Protein AF-A0A9D6G305-F1 (afdb_monomer)

Structure (mmCIF, N/CA/C/O backbone):
data_AF-A0A9D6G305-F1
#
_entry.id   AF-A0A9D6G305-F1
#
loop_
_ato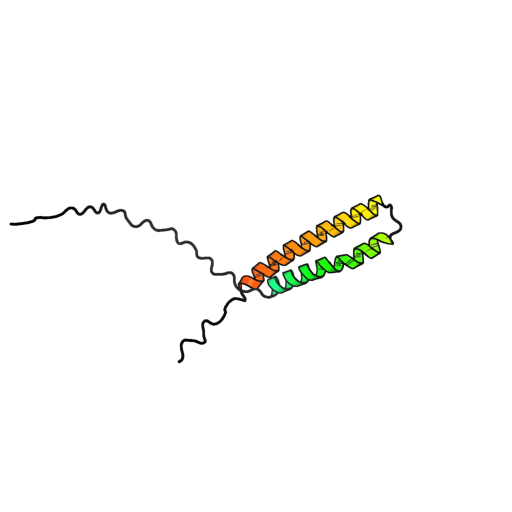m_site.group_PDB
_atom_site.id
_atom_site.type_symbol
_atom_site.label_atom_id
_atom_site.label_alt_id
_atom_site.label_comp_id
_atom_site.label_asym_id
_atom_site.label_entity_id
_atom_site.label_seq_id
_atom_site.pdbx_PDB_ins_code
_atom_site.Cartn_x
_atom_site.Cartn_y
_atom_site.Cartn_z
_atom_site.occupancy
_atom_site.B_iso_or_equiv
_atom_site.auth_seq_id
_atom_site.auth_comp_id
_atom_site.auth_asym_id
_atom_site.auth_atom_id
_atom_site.pdbx_PDB_model_num
ATOM 1 N N . MET A 1 1 ? 45.036 55.007 -50.777 1.00 50.81 1 MET A N 1
ATOM 2 C CA . MET A 1 1 ? 44.166 53.860 -50.447 1.00 50.81 1 MET A CA 1
ATOM 3 C C . MET A 1 1 ? 45.058 52.652 -50.236 1.00 50.81 1 MET A C 1
ATOM 5 O O . MET A 1 1 ? 45.574 52.145 -51.215 1.00 50.81 1 MET A O 1
ATOM 9 N N . SER A 1 2 ? 45.278 52.268 -48.980 1.00 50.19 2 SER A N 1
ATOM 10 C CA . SER A 1 2 ? 45.708 50.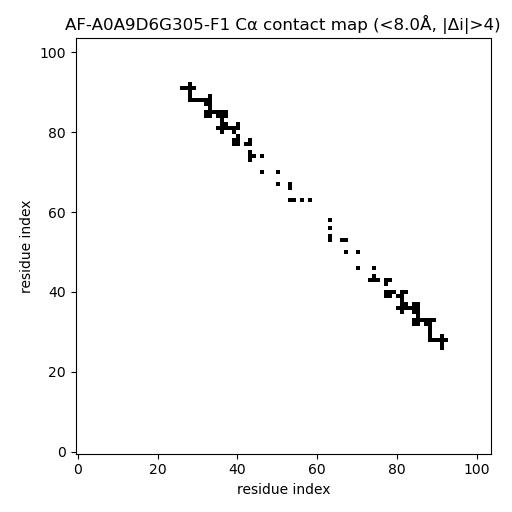926 -48.568 1.00 50.19 2 SER A CA 1
ATOM 11 C C . SER A 1 2 ? 45.226 50.754 -47.137 1.00 50.19 2 SER A C 1
ATOM 13 O O . SER A 1 2 ? 45.614 51.520 -46.258 1.00 50.19 2 SER A O 1
ATOM 15 N N . ALA A 1 3 ? 44.291 49.828 -46.959 1.00 54.81 3 ALA A N 1
ATOM 16 C CA . ALA A 1 3 ? 43.841 49.354 -45.666 1.00 54.81 3 ALA A CA 1
ATOM 17 C C . ALA A 1 3 ? 44.771 48.208 -45.259 1.00 54.81 3 ALA A C 1
ATOM 19 O O . ALA A 1 3 ? 44.897 47.242 -46.004 1.00 54.81 3 ALA A O 1
ATOM 20 N N . ASP A 1 4 ? 45.409 48.342 -44.104 1.00 49.69 4 ASP A N 1
ATOM 21 C CA . ASP A 1 4 ? 46.165 47.288 -43.430 1.00 49.69 4 ASP A CA 1
ATOM 22 C C . ASP A 1 4 ? 45.609 47.289 -41.999 1.00 49.69 4 ASP A C 1
ATOM 24 O O . ASP A 1 4 ? 45.584 48.325 -41.337 1.00 49.69 4 ASP A O 1
ATOM 28 N N . GLY A 1 5 ? 44.838 46.283 -41.595 1.00 52.00 5 GLY A N 1
ATOM 29 C CA . GLY A 1 5 ? 45.362 44.965 -41.248 1.00 52.00 5 GLY A CA 1
ATOM 30 C C . GLY A 1 5 ? 45.531 44.962 -39.727 1.00 52.00 5 GLY A C 1
ATOM 31 O O . GLY A 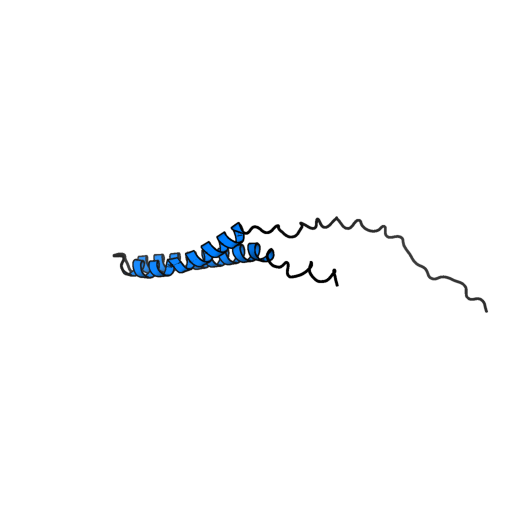1 5 ? 46.515 45.447 -39.196 1.00 52.00 5 GLY A O 1
ATOM 32 N N . GLY A 1 6 ? 44.488 44.647 -38.964 1.00 44.97 6 GLY A N 1
ATOM 33 C CA . GLY A 1 6 ? 44.377 43.300 -38.413 1.00 44.97 6 GLY A CA 1
ATOM 34 C C . GLY A 1 6 ? 44.184 43.376 -36.899 1.00 44.97 6 GLY A C 1
ATOM 35 O O . GLY A 1 6 ? 45.136 43.302 -36.132 1.00 44.97 6 GLY A O 1
ATOM 36 N N . ILE A 1 7 ? 42.932 43.539 -36.470 1.00 56.84 7 ILE A N 1
ATOM 37 C CA . ILE A 1 7 ? 42.522 43.285 -35.088 1.00 56.84 7 ILE A CA 1
ATOM 38 C C . ILE A 1 7 ? 42.094 41.819 -35.065 1.00 56.84 7 ILE A C 1
ATOM 40 O O . ILE A 1 7 ? 41.050 41.468 -35.605 1.00 56.84 7 ILE A O 1
ATOM 44 N N . GLY A 1 8 ? 42.939 40.955 -34.517 1.00 50.25 8 GLY A N 1
ATOM 45 C CA . GLY A 1 8 ? 42.697 39.517 -34.464 1.00 50.25 8 GLY A CA 1
ATOM 46 C C . GLY A 1 8 ? 43.296 38.951 -33.194 1.00 50.25 8 GLY A C 1
ATOM 47 O O . GLY A 1 8 ? 44.355 38.336 -33.220 1.00 50.25 8 GLY A O 1
ATOM 48 N N . GLY A 1 9 ? 42.645 39.239 -32.069 1.00 57.22 9 GLY A N 1
ATOM 49 C CA . GLY A 1 9 ? 42.924 38.548 -30.825 1.00 57.22 9 GLY A CA 1
ATOM 50 C C . GLY A 1 9 ? 42.444 37.111 -30.931 1.00 57.22 9 GLY A C 1
ATOM 51 O O . GLY A 1 9 ? 41.271 36.904 -31.185 1.00 57.22 9 GLY A O 1
ATOM 52 N N . GLU A 1 10 ? 43.336 36.160 -30.685 1.00 51.62 10 GLU A N 1
ATOM 53 C CA . GLU A 1 10 ? 43.007 34.817 -30.210 1.00 51.62 10 GLU A CA 1
ATOM 54 C C . GLU A 1 10 ? 44.110 34.421 -29.223 1.00 51.62 10 GLU A C 1
ATOM 56 O O . GLU A 1 10 ? 45.120 33.807 -29.561 1.00 51.62 10 GLU A O 1
ATOM 61 N N . LEU A 1 11 ? 43.937 34.848 -27.968 1.00 59.88 11 LEU A N 1
ATOM 62 C CA . LEU A 1 11 ? 44.602 34.208 -26.841 1.00 59.88 11 LEU A CA 1
ATOM 63 C C . LEU A 1 11 ? 44.129 32.755 -26.836 1.00 59.88 11 LEU A C 1
ATOM 65 O O . LEU A 1 11 ? 42.975 32.479 -26.514 1.00 59.88 11 LEU A O 1
ATOM 69 N N . GLY A 1 12 ? 45.023 31.853 -27.237 1.00 54.34 12 GLY A N 1
ATOM 70 C CA . GLY A 1 12 ? 44.817 30.414 -27.209 1.00 54.34 12 GLY A CA 1
ATOM 71 C C . GLY A 1 12 ? 44.505 29.945 -25.795 1.00 54.34 12 GLY A C 1
ATOM 72 O O . GLY A 1 12 ? 45.401 29.646 -25.009 1.00 54.34 12 GLY A O 1
ATOM 73 N N . VAL A 1 13 ? 43.217 29.877 -25.476 1.00 65.69 13 VAL A N 1
ATOM 74 C CA . VAL A 1 13 ? 42.715 29.086 -24.361 1.00 65.69 13 VAL A CA 1
ATOM 75 C C . VAL A 1 13 ? 42.682 27.645 -24.871 1.00 65.69 13 VAL A C 1
ATOM 77 O O . VAL A 1 13 ? 41.908 27.359 -25.789 1.00 65.69 13 VAL A O 1
ATOM 80 N N . PRO A 1 14 ? 43.522 26.731 -24.348 1.00 64.00 14 PRO A N 1
ATOM 81 C CA . PRO A 1 14 ? 43.431 25.331 -24.726 1.00 64.00 14 PRO A CA 1
ATOM 82 C C . PRO A 1 14 ? 42.015 24.842 -24.399 1.00 64.00 14 PRO A C 1
ATOM 84 O O . PRO A 1 14 ? 41.480 25.201 -23.344 1.00 64.00 14 PRO A O 1
ATOM 87 N N . PRO A 1 15 ? 41.374 24.071 -25.293 1.00 61.72 15 PRO A N 1
ATOM 88 C CA . PRO A 1 15 ? 40.022 23.596 -25.070 1.00 61.72 15 PRO A CA 1
ATOM 89 C C . PRO A 1 15 ? 40.032 22.768 -23.791 1.00 61.72 15 PRO A C 1
ATOM 91 O O . PRO A 1 15 ? 40.596 21.679 -23.754 1.00 61.72 15 PRO A O 1
ATOM 94 N N . ALA A 1 16 ? 39.439 23.323 -22.732 1.00 62.25 16 ALA A N 1
ATOM 95 C CA . ALA A 1 16 ? 39.209 22.618 -21.489 1.00 62.25 16 ALA A CA 1
ATOM 96 C C . ALA A 1 16 ? 38.553 21.284 -21.845 1.00 62.25 16 ALA A C 1
ATOM 98 O O . ALA A 1 16 ? 37.448 21.269 -22.403 1.00 62.25 16 ALA A O 1
ATOM 99 N N . GLU A 1 17 ? 39.264 20.188 -21.577 1.00 60.03 17 GLU A N 1
ATOM 100 C CA . GLU A 1 17 ? 38.728 18.837 -21.602 1.00 60.03 17 GLU A CA 1
ATOM 101 C C . GLU A 1 17 ? 37.493 18.846 -20.711 1.00 60.03 17 GLU A C 1
ATOM 103 O O . GLU A 1 17 ? 37.565 18.799 -19.483 1.00 60.03 17 GLU A O 1
ATOM 108 N N . ARG A 1 18 ? 36.327 19.013 -21.338 1.00 64.75 18 ARG A N 1
ATOM 109 C CA . ARG A 1 18 ? 35.053 18.898 -20.647 1.00 64.75 18 ARG A CA 1
ATOM 110 C C . ARG A 1 18 ? 35.064 17.479 -20.101 1.00 64.75 18 ARG A C 1
ATOM 112 O O . ARG A 1 18 ? 35.166 16.565 -20.926 1.00 64.75 18 ARG A O 1
ATOM 119 N N . PRO A 1 19 ? 35.000 17.276 -18.771 1.00 56.78 19 PRO A N 1
ATOM 120 C CA . PRO A 1 19 ? 34.980 15.934 -18.224 1.00 56.78 19 PRO A CA 1
ATOM 121 C C . PRO A 1 19 ? 33.854 15.224 -18.946 1.00 56.78 19 PRO A C 1
ATOM 123 O O . PRO A 1 19 ? 32.739 15.755 -19.015 1.00 56.78 19 PRO A O 1
ATOM 126 N N . ALA A 1 20 ? 34.198 14.113 -19.597 1.00 57.34 20 ALA A N 1
ATOM 127 C CA . ALA A 1 20 ? 33.259 13.294 -20.327 1.00 57.34 20 ALA A CA 1
ATOM 128 C C . ALA A 1 20 ? 32.091 13.058 -19.378 1.00 57.34 20 ALA A C 1
ATOM 130 O O . ALA A 1 20 ? 32.213 12.317 -18.405 1.00 57.34 20 ALA A O 1
ATOM 131 N N . VAL A 1 21 ? 30.992 13.782 -19.605 1.00 63.16 21 VAL A N 1
ATOM 132 C CA . VAL A 1 21 ? 29.734 13.540 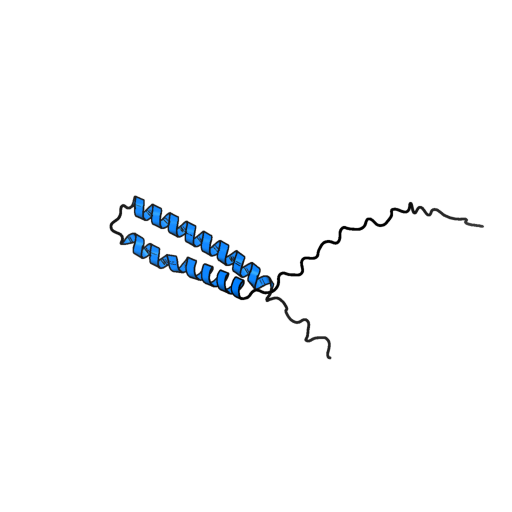-18.923 1.00 63.16 21 VAL A CA 1
ATOM 133 C C . VAL A 1 21 ? 29.434 12.123 -19.330 1.00 63.16 21 VAL A C 1
ATOM 135 O O . VAL A 1 21 ? 29.056 11.879 -20.478 1.00 63.16 21 VAL A O 1
ATOM 138 N N . GLU A 1 22 ? 29.735 11.198 -18.426 1.00 59.50 22 GLU A N 1
ATOM 139 C CA . GLU A 1 22 ? 29.415 9.799 -18.543 1.00 59.50 22 GLU A CA 1
ATOM 140 C C . GLU A 1 22 ? 27.907 9.785 -18.714 1.00 59.50 22 GLU A C 1
ATOM 142 O O . GLU A 1 22 ? 27.134 9.913 -17.760 1.00 59.50 22 GLU A O 1
ATOM 147 N N . ARG A 1 23 ? 27.487 9.787 -19.982 1.00 57.91 23 ARG A N 1
ATOM 148 C CA . ARG A 1 23 ? 26.103 9.669 -20.389 1.00 57.91 23 ARG A CA 1
ATOM 149 C C . AR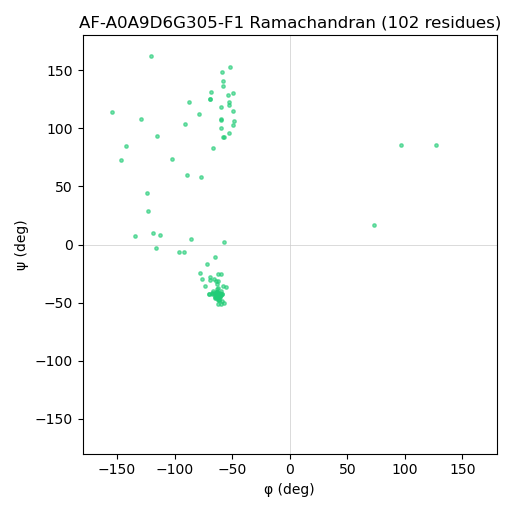G A 1 23 ? 25.743 8.261 -19.976 1.00 57.91 23 ARG A C 1
ATOM 151 O O . ARG A 1 23 ? 25.835 7.341 -20.784 1.00 57.91 23 ARG A O 1
ATOM 158 N N . ARG A 1 24 ? 25.394 8.090 -18.698 1.00 61.34 24 ARG A N 1
ATOM 159 C CA . ARG A 1 24 ? 24.700 6.912 -18.205 1.00 61.34 24 ARG A CA 1
ATOM 160 C C . ARG A 1 24 ? 23.555 6.739 -19.182 1.00 61.34 24 ARG A C 1
ATOM 162 O O . ARG A 1 24 ? 22.662 7.585 -19.242 1.00 61.34 24 ARG A O 1
ATOM 169 N N . GLY A 1 25 ? 23.689 5.734 -20.045 1.00 57.91 25 GLY A N 1
ATOM 170 C CA . GLY A 1 25 ? 22.718 5.476 -21.092 1.00 57.91 25 GLY A CA 1
ATOM 171 C C . GLY A 1 25 ? 21.326 5.406 -20.467 1.00 57.91 25 GLY A C 1
ATOM 172 O O . GLY A 1 25 ? 21.213 5.095 -19.274 1.00 57.91 25 GLY A O 1
ATOM 173 N N . PRO A 1 26 ? 20.270 5.723 -21.231 1.00 59.44 26 PRO A N 1
ATOM 174 C CA . PRO A 1 26 ? 18.916 5.674 -20.705 1.00 59.44 26 PRO A CA 1
ATOM 175 C C . PRO A 1 26 ? 18.705 4.322 -20.003 1.00 59.44 26 PRO A C 1
ATOM 177 O O . PRO A 1 26 ? 19.093 3.287 -20.559 1.00 59.44 26 PRO A O 1
ATOM 180 N N . PRO A 1 27 ? 18.190 4.316 -18.759 1.00 60.41 27 PRO A N 1
ATOM 181 C CA . PRO A 1 27 ? 18.057 3.096 -17.977 1.00 60.41 27 PRO A CA 1
ATOM 182 C C . PRO A 1 27 ? 17.292 2.055 -18.794 1.00 60.41 27 PRO A C 1
ATOM 184 O O . PRO A 1 27 ? 16.232 2.344 -19.352 1.00 60.41 27 PRO A O 1
ATOM 187 N N . LYS A 1 28 ? 17.866 0.851 -18.902 1.00 59.75 28 LYS A N 1
ATOM 188 C CA . LYS A 1 28 ? 17.276 -0.231 -19.692 1.00 59.75 28 LYS A CA 1
ATOM 189 C C . LYS A 1 28 ? 15.861 -0.545 -19.176 1.00 59.75 28 LYS A C 1
ATOM 191 O O . LYS A 1 28 ? 15.663 -0.571 -17.958 1.00 59.75 28 LYS A O 1
ATOM 196 N N . PRO A 1 29 ? 14.898 -0.822 -20.075 1.00 60.50 29 PRO A N 1
ATOM 197 C CA . PRO A 1 29 ? 13.559 -1.253 -19.700 1.00 60.50 29 PRO A CA 1
ATOM 198 C C . PRO A 1 29 ? 13.592 -2.443 -18.751 1.00 60.50 29 PRO A C 1
ATOM 200 O O . PRO A 1 29 ? 14.083 -3.505 -19.126 1.00 60.50 29 PRO A O 1
ATOM 203 N N . HIS A 1 30 ? 13.036 -2.302 -17.545 1.00 73.62 30 HIS A N 1
ATOM 204 C CA . HIS A 1 30 ? 12.800 -3.455 -16.680 1.00 73.62 30 HIS A CA 1
ATOM 205 C C . HIS A 1 30 ? 11.293 -3.654 -16.465 1.00 73.62 30 HIS A C 1
ATOM 207 O O . HIS A 1 30 ? 10.712 -3.066 -15.545 1.00 73.62 30 HIS A O 1
ATOM 213 N N . PRO A 1 31 ? 10.626 -4.489 -17.287 1.00 78.44 31 PRO A N 1
ATOM 214 C CA . PRO A 1 31 ? 9.180 -4.708 -17.201 1.00 78.44 31 PRO A CA 1
ATOM 215 C C . PRO A 1 31 ? 8.746 -5.252 -15.835 1.00 78.44 31 PRO A C 1
ATOM 217 O O . PRO A 1 31 ? 7.619 -5.007 -15.407 1.00 78.44 31 PRO A O 1
ATOM 220 N N . ALA A 1 32 ? 9.639 -5.928 -15.102 1.00 83.88 32 ALA A N 1
ATOM 221 C CA . ALA A 1 32 ? 9.339 -6.367 -13.743 1.00 83.88 32 ALA A CA 1
ATOM 222 C C . ALA A 1 32 ? 9.231 -5.199 -12.745 1.00 83.88 32 ALA A C 1
ATOM 224 O O . ALA A 1 32 ? 8.432 -5.289 -11.822 1.00 83.88 32 ALA A O 1
ATOM 225 N N . ILE A 1 33 ? 9.966 -4.090 -12.938 1.00 84.06 33 ILE A N 1
ATOM 226 C CA . ILE A 1 33 ? 9.867 -2.907 -12.058 1.00 84.06 33 ILE A CA 1
ATOM 227 C C . ILE A 1 33 ? 8.515 -2.224 -12.269 1.00 84.06 33 ILE A C 1
ATOM 229 O O . ILE A 1 33 ? 7.839 -1.879 -11.304 1.00 84.06 33 ILE A O 1
ATOM 233 N N . PHE A 1 34 ? 8.088 -2.108 -13.530 1.00 82.81 34 PHE A N 1
ATOM 234 C CA . PHE A 1 34 ? 6.765 -1.592 -13.868 1.00 82.81 34 PHE A CA 1
ATOM 235 C C . PHE A 1 34 ? 5.649 -2.441 -13.245 1.00 82.81 34 PHE A C 1
ATOM 237 O O . PHE A 1 34 ? 4.789 -1.908 -12.547 1.00 82.81 34 PHE A O 1
ATOM 244 N N . ARG A 1 35 ? 5.690 -3.767 -13.448 1.00 87.81 35 ARG A N 1
ATOM 245 C CA . ARG A 1 35 ? 4.706 -4.701 -12.875 1.00 87.81 35 ARG A CA 1
ATOM 246 C C . ARG A 1 35 ? 4.704 -4.664 -11.350 1.00 87.81 35 ARG A C 1
ATOM 248 O O . ARG A 1 35 ? 3.632 -4.639 -10.763 1.00 87.81 35 ARG A O 1
ATOM 255 N N . CYS A 1 36 ? 5.880 -4.614 -10.725 1.00 88.94 36 CYS A N 1
ATOM 256 C CA . CYS A 1 36 ? 6.012 -4.490 -9.276 1.00 88.94 36 CYS A CA 1
ATOM 257 C C . CYS A 1 36 ? 5.330 -3.214 -8.769 1.00 88.94 36 CYS A C 1
ATOM 259 O O . CYS A 1 36 ? 4.496 -3.293 -7.872 1.00 88.94 36 CYS A O 1
ATOM 261 N N . GLY A 1 37 ? 5.594 -2.063 -9.398 1.00 86.56 37 GLY A N 1
ATOM 262 C CA . GLY A 1 37 ? 4.933 -0.806 -9.044 1.00 86.56 37 GLY A CA 1
ATOM 263 C C . GLY A 1 37 ? 3.411 -0.872 -9.181 1.00 86.56 37 GLY A C 1
ATOM 264 O O . GLY A 1 37 ? 2.690 -0.438 -8.287 1.00 86.56 37 GLY A O 1
ATOM 265 N N . LEU A 1 38 ? 2.922 -1.489 -10.257 1.00 87.69 38 LEU A N 1
ATOM 266 C CA . LEU A 1 38 ? 1.491 -1.637 -10.530 1.00 87.69 38 LEU A CA 1
ATOM 267 C C . LEU A 1 38 ? 0.802 -2.565 -9.518 1.00 87.69 38 LEU A C 1
ATOM 269 O O . LEU A 1 38 ? -0.262 -2.226 -9.006 1.00 87.69 38 LEU A O 1
ATOM 273 N N . ILE A 1 39 ? 1.436 -3.689 -9.168 1.00 90.38 39 ILE A N 1
ATOM 274 C CA . ILE A 1 39 ? 0.961 -4.590 -8.107 1.00 90.38 39 ILE A CA 1
ATOM 275 C C . ILE A 1 39 ? 0.916 -3.850 -6.769 1.00 90.38 39 ILE A C 1
ATOM 277 O O . ILE A 1 39 ? -0.075 -3.969 -6.056 1.00 90.38 39 ILE A O 1
ATOM 281 N N . LEU A 1 40 ? 1.937 -3.051 -6.446 1.00 89.12 40 LEU A N 1
ATOM 282 C CA . LEU A 1 40 ? 1.985 -2.276 -5.203 1.00 89.12 40 LEU A CA 1
ATOM 283 C C . LEU A 1 40 ? 0.853 -1.240 -5.125 1.00 89.12 40 LEU A C 1
ATOM 285 O O . LEU A 1 40 ? 0.227 -1.094 -4.077 1.00 89.12 40 LEU A O 1
ATOM 289 N N . MET A 1 41 ? 0.550 -0.569 -6.242 1.00 88.00 41 MET A N 1
ATOM 290 C CA . MET A 1 41 ? -0.576 0.367 -6.335 1.00 88.00 41 MET A CA 1
ATOM 291 C C . MET A 1 41 ? -1.924 -0.344 -6.200 1.00 88.00 41 MET A C 1
ATOM 293 O O . MET A 1 41 ? -2.806 0.154 -5.517 1.00 88.00 41 MET A O 1
ATOM 297 N N . VAL A 1 42 ? -2.118 -1.511 -6.816 1.00 89.12 42 VAL A N 1
ATOM 298 C CA . VAL A 1 42 ? -3.377 -2.264 -6.657 1.00 89.12 42 VAL A CA 1
ATOM 299 C C . VAL A 1 42 ? -3.513 -2.791 -5.224 1.00 89.12 42 VAL A C 1
ATOM 301 O O . VAL A 1 42 ? -4.576 -2.672 -4.615 1.00 89.12 42 VAL A O 1
ATOM 304 N N . ALA A 1 43 ? -2.425 -3.305 -4.649 1.00 85.00 43 ALA A N 1
ATOM 305 C CA . ALA A 1 43 ? -2.392 -3.802 -3.279 1.00 85.00 43 ALA A CA 1
ATOM 306 C C . ALA A 1 43 ? -2.689 -2.704 -2.244 1.00 85.00 43 ALA A C 1
ATOM 308 O O . ALA A 1 43 ? -3.313 -2.997 -1.226 1.00 85.00 43 ALA A O 1
ATOM 309 N N . SER A 1 44 ? -2.334 -1.437 -2.502 1.00 87.38 44 SER A N 1
ATOM 310 C CA . SER A 1 44 ? -2.700 -0.343 -1.592 1.00 87.38 44 SER A CA 1
ATOM 311 C C . SER A 1 44 ? -4.212 -0.128 -1.502 1.00 87.38 44 SER A C 1
ATOM 313 O O . SER A 1 44 ? -4.707 0.236 -0.439 1.00 87.38 44 SER A O 1
ATOM 315 N N . PHE A 1 45 ? -4.966 -0.396 -2.573 1.00 83.31 45 PHE A N 1
ATOM 316 C CA . PHE A 1 45 ? -6.433 -0.349 -2.531 1.00 83.31 45 PHE A CA 1
ATOM 317 C C . PHE A 1 45 ? -7.043 -1.586 -1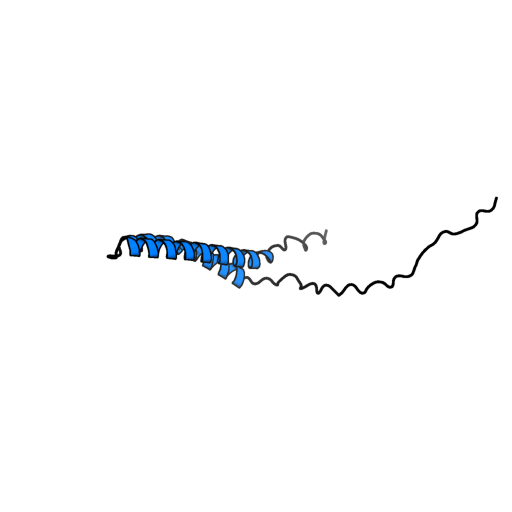.870 1.00 83.31 45 PHE A C 1
ATOM 319 O O . PHE A 1 45 ? -8.119 -1.492 -1.286 1.00 83.31 45 PHE A O 1
ATOM 326 N N . ALA A 1 46 ? -6.346 -2.724 -1.871 1.00 80.19 46 ALA A N 1
ATOM 327 C CA . ALA A 1 46 ? -6.788 -3.922 -1.156 1.00 80.19 46 ALA A CA 1
ATOM 328 C C . ALA A 1 46 ? -6.816 -3.741 0.378 1.00 80.19 46 ALA A C 1
ATOM 330 O O . ALA A 1 46 ? -7.412 -4.560 1.072 1.00 80.19 46 ALA A O 1
ATOM 331 N N . LEU A 1 47 ? -6.251 -2.651 0.919 1.00 78.75 47 LEU A N 1
ATOM 332 C CA . LEU A 1 47 ? -6.432 -2.266 2.325 1.00 78.75 47 LEU A CA 1
ATOM 333 C C . LEU A 1 47 ? -7.843 -1.737 2.633 1.00 78.75 47 LEU A C 1
ATOM 335 O O . LEU A 1 47 ? -8.231 -1.721 3.798 1.00 78.75 47 LEU A O 1
ATOM 339 N N . TYR A 1 48 ? -8.638 -1.343 1.634 1.00 79.25 48 TYR A N 1
ATOM 340 C CA . TYR A 1 48 ? -9.995 -0.838 1.865 1.00 79.25 48 TYR A CA 1
ATOM 341 C C . TYR A 1 48 ? -10.911 -1.810 2.627 1.00 79.25 48 TYR A C 1
ATOM 343 O O . TYR A 1 48 ? -11.491 -1.406 3.638 1.00 79.25 48 TYR A O 1
ATOM 351 N N . PRO A 1 49 ? -11.021 -3.092 2.231 1.00 80.44 49 PRO A N 1
ATOM 352 C CA . PRO A 1 49 ? -11.774 -4.072 3.011 1.00 80.44 49 PRO A CA 1
ATOM 353 C C . PRO A 1 49 ? -11.197 -4.299 4.418 1.00 80.44 49 PRO A C 1
ATOM 355 O O . PRO A 1 49 ? -11.953 -4.628 5.330 1.00 80.44 49 PRO A O 1
ATOM 358 N N . ALA A 1 50 ? -9.899 -4.063 4.645 1.00 78.25 50 ALA A N 1
ATOM 359 C CA . ALA A 1 50 ? -9.314 -4.171 5.982 1.00 78.25 50 ALA A CA 1
ATOM 360 C C . ALA A 1 50 ? -9.863 -3.106 6.951 1.00 78.25 50 ALA A C 1
ATOM 362 O O . ALA A 1 50 ? -10.002 -3.395 8.138 1.00 78.25 50 ALA A O 1
ATOM 363 N N . TYR A 1 51 ? -10.265 -1.919 6.472 1.00 75.50 51 TYR A N 1
ATOM 364 C CA . TYR A 1 51 ? -10.955 -0.934 7.321 1.00 75.50 51 TYR A CA 1
ATOM 365 C C . TYR A 1 51 ? -12.300 -1.440 7.831 1.00 75.50 51 TYR A C 1
ATOM 367 O O . TYR A 1 51 ? -12.630 -1.205 8.991 1.00 75.50 51 TYR A O 1
ATOM 375 N N . ALA A 1 52 ? -13.053 -2.168 7.001 1.00 81.06 52 ALA A N 1
ATOM 376 C CA . ALA A 1 52 ? -14.311 -2.767 7.433 1.00 81.06 52 ALA A CA 1
ATOM 377 C C . ALA A 1 52 ? -14.069 -3.799 8.543 1.00 81.06 52 ALA A C 1
ATOM 379 O O . ALA A 1 52 ? -14.785 -3.797 9.538 1.00 81.06 52 ALA A O 1
ATOM 380 N N . VAL A 1 53 ? -13.011 -4.609 8.422 1.00 82.62 53 VAL A N 1
ATOM 381 C CA . VAL A 1 53 ? -12.616 -5.585 9.452 1.00 82.62 53 VAL A CA 1
ATOM 382 C C . VAL A 1 53 ? -12.215 -4.893 10.760 1.00 82.62 53 VAL A C 1
ATOM 384 O O . VAL A 1 53 ? -12.623 -5.341 11.829 1.00 82.62 53 VAL A O 1
ATOM 387 N N . ILE A 1 54 ? -11.481 -3.774 10.696 1.00 80.38 54 ILE A N 1
ATOM 388 C CA . ILE A 1 54 ? -11.073 -3.000 11.884 1.00 80.38 54 ILE A CA 1
ATOM 389 C C . ILE A 1 54 ? -12.287 -2.538 12.707 1.00 80.38 54 ILE A C 1
ATOM 391 O O . ILE A 1 54 ? -12.213 -2.541 13.936 1.00 80.38 54 ILE A O 1
ATOM 395 N N . LEU A 1 55 ? -13.406 -2.192 12.062 1.00 80.44 55 LEU A N 1
ATOM 396 C CA . LEU A 1 55 ? -14.624 -1.751 12.754 1.00 80.44 55 LEU A CA 1
ATOM 397 C C . LEU A 1 55 ? -15.314 -2.872 13.540 1.00 80.44 55 LEU A C 1
ATOM 399 O O . LEU A 1 55 ? -15.968 -2.594 14.543 1.00 80.44 55 LEU A O 1
ATOM 403 N N . VAL A 1 56 ? -15.157 -4.125 13.108 1.00 85.38 56 VAL A N 1
ATOM 404 C CA . VAL A 1 56 ? -15.777 -5.294 13.757 1.00 85.38 56 VAL A CA 1
ATOM 405 C C . VAL A 1 56 ? -14.874 -5.926 14.818 1.00 85.38 56 VAL A C 1
ATOM 407 O O . VAL A 1 56 ? -15.303 -6.837 15.525 1.00 85.38 56 VAL A O 1
ATOM 410 N N . LEU A 1 57 ? -13.624 -5.464 14.950 1.00 83.06 57 LEU A N 1
ATOM 411 C CA . LEU A 1 57 ? -12.723 -5.960 15.985 1.00 83.06 57 LEU A CA 1
ATOM 412 C C . LEU A 1 57 ? -13.215 -5.522 17.376 1.00 83.06 57 LEU A C 1
ATOM 414 O O . LEU A 1 57 ? -13.426 -4.323 17.581 1.00 83.06 57 LEU A O 1
ATOM 418 N N . PRO A 1 58 ? -13.303 -6.442 18.358 1.00 88.06 58 PRO A N 1
ATOM 419 C CA . PRO A 1 58 ? -13.682 -6.136 19.737 1.00 88.06 58 PRO A CA 1
ATOM 420 C C . PRO A 1 58 ? -12.507 -5.497 20.496 1.00 88.06 58 PRO A C 1
ATOM 422 O O . PRO A 1 58 ? -12.010 -6.020 21.492 1.00 88.06 58 PRO A O 1
ATOM 425 N N . VAL A 1 59 ? -12.012 -4.374 19.987 1.00 88.62 59 VAL A N 1
ATOM 426 C CA . VAL A 1 59 ? -10.917 -3.593 20.569 1.00 88.62 59 VAL A CA 1
ATOM 427 C C . VAL A 1 59 ? -11.405 -2.184 20.880 1.00 88.62 59 VAL A C 1
ATOM 429 O O . VAL A 1 59 ? -12.428 -1.735 20.371 1.00 88.62 59 VAL A O 1
ATOM 432 N N . SER A 1 60 ? -10.668 -1.466 21.727 1.00 91.25 60 SER A N 1
ATOM 433 C CA . SER A 1 60 ? -11.031 -0.089 22.066 1.00 91.25 60 SER A CA 1
ATOM 434 C C . SER A 1 60 ? -11.081 0.807 20.821 1.00 91.25 60 SER A C 1
ATOM 436 O O . SER A 1 60 ? -10.277 0.645 19.899 1.00 91.25 60 SER A O 1
ATOM 438 N N . VAL A 1 61 ? -11.959 1.813 20.831 1.00 88.31 61 VAL A N 1
ATOM 439 C CA . VAL A 1 61 ? -12.067 2.814 19.753 1.00 88.31 61 VAL A CA 1
ATOM 440 C C . VAL A 1 61 ? -10.723 3.509 19.501 1.00 88.31 61 VAL A C 1
ATOM 442 O O . VAL A 1 61 ? -10.340 3.744 18.358 1.00 88.31 61 VAL A O 1
ATOM 445 N N . ALA A 1 62 ? -9.947 3.768 20.559 1.00 89.12 62 ALA A N 1
ATOM 446 C CA . ALA A 1 62 ? -8.603 4.329 20.438 1.00 89.12 62 ALA A CA 1
ATOM 447 C C . ALA A 1 62 ? -7.649 3.397 19.666 1.00 89.12 62 ALA A C 1
ATOM 449 O O . ALA A 1 62 ? -6.821 3.863 18.883 1.00 89.12 62 ALA A O 1
ATOM 450 N N . THR A 1 63 ? -7.770 2.080 19.853 1.00 88.06 63 THR A N 1
ATOM 451 C CA . THR A 1 63 ? -7.010 1.078 19.091 1.00 88.06 63 THR A CA 1
ATOM 452 C C . THR A 1 63 ? -7.480 1.015 17.638 1.00 88.06 63 THR A C 1
ATOM 454 O O . THR A 1 63 ? -6.638 1.001 16.742 1.00 88.06 63 THR A O 1
ATOM 457 N N . GLN A 1 64 ? -8.792 1.045 17.385 1.00 86.62 64 GLN A N 1
ATOM 458 C CA . GLN A 1 64 ? -9.344 1.078 16.023 1.00 86.62 64 GLN A CA 1
ATOM 459 C C . GLN A 1 64 ? -8.863 2.314 15.251 1.00 86.62 64 GLN A C 1
ATOM 461 O O . GLN A 1 64 ? -8.418 2.192 14.112 1.00 86.62 64 GLN A O 1
ATOM 466 N N . ALA A 1 65 ? -8.864 3.489 15.889 1.00 87.19 65 ALA A N 1
ATOM 467 C CA . ALA A 1 65 ? -8.364 4.726 15.293 1.00 87.19 65 ALA A CA 1
ATOM 468 C C . ALA A 1 65 ? -6.870 4.632 14.942 1.00 87.19 65 ALA A C 1
ATOM 470 O O . ALA A 1 65 ? -6.474 4.987 13.833 1.00 87.19 65 ALA A O 1
ATOM 471 N N . LYS A 1 66 ? -6.040 4.092 15.847 1.00 89.94 66 LYS A N 1
ATOM 472 C CA . LYS A 1 66 ? -4.608 3.863 15.581 1.00 89.94 66 LYS A CA 1
ATOM 473 C C . LYS A 1 66 ? -4.391 2.911 14.404 1.00 89.94 66 LYS A C 1
ATOM 475 O O . LYS A 1 66 ? -3.565 3.202 13.543 1.00 89.94 66 LYS A O 1
ATOM 480 N N . LEU A 1 67 ? -5.143 1.811 14.345 1.00 86.88 67 LEU A N 1
ATOM 481 C CA . LEU A 1 67 ? -5.081 0.852 13.238 1.00 86.88 67 LEU A CA 1
ATOM 482 C C . LEU A 1 67 ? -5.518 1.490 11.915 1.00 86.88 67 LEU A C 1
ATOM 484 O O . LEU A 1 67 ? -4.850 1.299 10.903 1.00 86.88 67 LEU A O 1
ATOM 488 N N . GLY A 1 68 ? -6.582 2.293 11.930 1.00 86.31 68 GLY A N 1
ATOM 489 C CA . GLY A 1 68 ? -7.052 3.029 10.759 1.00 86.31 68 GLY A CA 1
ATOM 490 C C . GLY A 1 68 ? -6.012 4.023 10.237 1.00 86.31 68 GLY A C 1
ATOM 491 O O . GLY A 1 68 ? -5.700 4.017 9.047 1.00 86.31 68 GLY A O 1
ATOM 492 N N . ILE A 1 69 ? -5.414 4.826 11.121 1.00 88.50 69 ILE A N 1
ATOM 493 C CA . ILE A 1 69 ? -4.360 5.787 10.753 1.00 88.50 69 ILE A CA 1
ATOM 494 C C . ILE A 1 69 ? -3.122 5.059 10.214 1.00 88.50 69 ILE A C 1
ATOM 496 O O . ILE A 1 69 ? -2.573 5.464 9.190 1.00 88.50 69 ILE A O 1
ATOM 500 N N . ALA A 1 70 ? -2.700 3.968 10.860 1.00 88.50 70 ALA A N 1
ATOM 501 C CA . ALA A 1 70 ? -1.563 3.173 10.406 1.00 88.50 70 ALA A CA 1
ATOM 502 C C . ALA A 1 70 ? -1.819 2.558 9.021 1.00 88.50 70 ALA A C 1
ATOM 504 O O . ALA A 1 70 ? -0.993 2.705 8.121 1.00 88.50 70 ALA A O 1
ATOM 505 N N . ALA A 1 71 ? -2.984 1.936 8.819 1.00 86.31 71 ALA A N 1
ATOM 506 C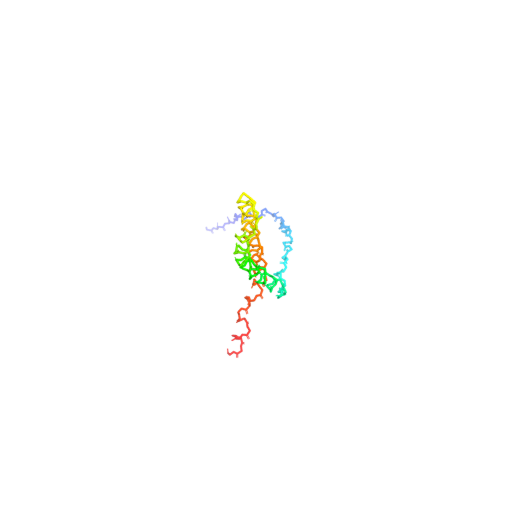 CA . ALA A 1 71 ? -3.388 1.391 7.525 1.00 86.31 71 ALA A CA 1
ATOM 507 C C . ALA A 1 71 ? -3.448 2.484 6.446 1.00 86.31 71 ALA A C 1
ATOM 509 O O . ALA A 1 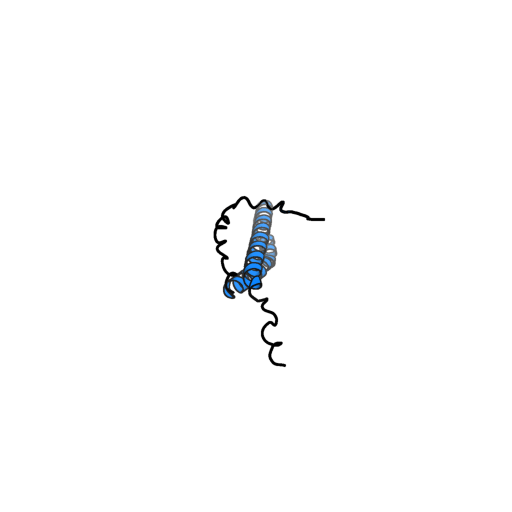71 ? -2.980 2.280 5.327 1.00 86.31 71 ALA A O 1
ATOM 510 N N . TRP A 1 72 ? -3.950 3.673 6.794 1.00 87.75 72 TRP A N 1
ATOM 511 C CA . TRP A 1 72 ? -4.000 4.821 5.888 1.00 87.75 72 TRP A CA 1
ATOM 512 C C . TRP A 1 72 ? -2.603 5.262 5.461 1.00 87.75 72 TRP A C 1
ATOM 514 O O . TRP A 1 72 ? -2.326 5.310 4.262 1.00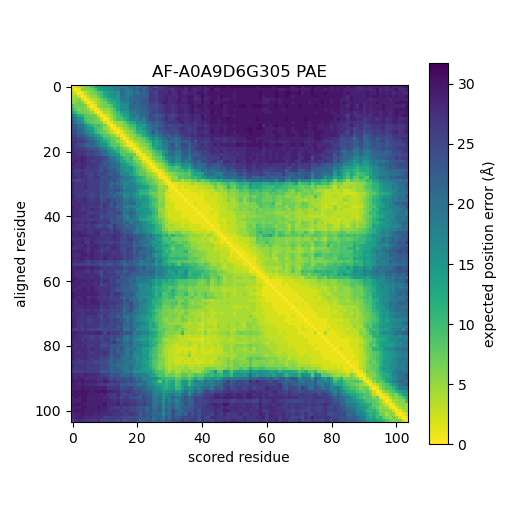 87.75 72 TRP A O 1
ATOM 524 N N . ALA A 1 73 ? -1.694 5.473 6.412 1.00 90.62 73 ALA A N 1
ATOM 525 C CA . ALA A 1 73 ? -0.312 5.843 6.119 1.00 90.62 73 ALA A CA 1
ATOM 526 C C . ALA A 1 73 ? 0.402 4.791 5.249 1.00 90.62 73 ALA A C 1
ATOM 528 O O . ALA A 1 73 ? 1.073 5.143 4.277 1.00 90.62 73 ALA A O 1
ATOM 529 N N . VAL A 1 74 ? 0.214 3.500 5.547 1.00 88.19 74 VAL A N 1
ATOM 530 C CA . VAL A 1 74 ? 0.791 2.396 4.761 1.00 88.19 74 VAL A CA 1
ATOM 531 C C . VAL A 1 74 ? 0.226 2.368 3.341 1.00 88.19 74 VAL A C 1
ATOM 533 O O . VAL A 1 74 ? 0.996 2.205 2.395 1.00 88.19 74 VAL A O 1
ATOM 536 N N . SER A 1 75 ? -1.084 2.573 3.167 1.00 87.69 75 SER A N 1
ATOM 537 C CA . SER A 1 75 ? -1.712 2.598 1.839 1.00 87.69 75 SER A CA 1
ATOM 538 C C . SER A 1 75 ? -1.140 3.716 0.961 1.00 87.69 75 SER A C 1
ATOM 540 O O . SER A 1 75 ? -0.743 3.461 -0.176 1.00 87.69 75 SER A O 1
ATOM 542 N N . TRP A 1 76 ? -0.989 4.927 1.508 1.00 90.94 76 TRP A N 1
ATOM 543 C CA . TRP A 1 76 ? -0.396 6.058 0.796 1.00 90.94 76 TRP A CA 1
ATOM 544 C C . TRP A 1 76 ? 1.084 5.840 0.494 1.00 90.94 76 TRP A C 1
ATOM 546 O O . TRP A 1 76 ? 1.529 6.140 -0.614 1.00 90.94 76 TRP A O 1
ATOM 556 N N . GLY A 1 77 ? 1.839 5.271 1.437 1.00 91.25 77 GLY A N 1
ATOM 557 C CA . GLY A 1 77 ? 3.242 4.921 1.226 1.00 91.25 77 GLY A CA 1
ATOM 558 C C . GLY A 1 77 ? 3.422 3.892 0.107 1.00 91.25 77 GLY A C 1
ATOM 559 O O . GLY A 1 77 ? 4.230 4.098 -0.801 1.00 91.25 77 GLY A O 1
ATOM 560 N N . ALA A 1 78 ? 2.629 2.819 0.124 1.00 89.56 78 ALA A N 1
ATOM 561 C CA . ALA A 1 78 ? 2.641 1.784 -0.907 1.00 89.56 78 ALA A CA 1
ATOM 562 C C . ALA A 1 78 ? 2.213 2.334 -2.276 1.00 89.56 78 ALA A C 1
ATOM 564 O O . ALA A 1 78 ? 2.848 2.029 -3.286 1.00 89.56 78 ALA A O 1
ATOM 565 N N . PHE A 1 79 ? 1.199 3.200 -2.312 1.00 89.50 79 PHE A N 1
ATOM 566 C CA . PHE A 1 79 ? 0.752 3.854 -3.538 1.00 89.50 79 PHE A CA 1
ATOM 567 C C . PHE A 1 79 ? 1.822 4.790 -4.118 1.00 89.50 79 PHE A C 1
ATOM 569 O O . PHE A 1 79 ? 2.111 4.733 -5.316 1.00 89.50 79 PHE A O 1
ATOM 576 N N . ALA A 1 80 ? 2.447 5.629 -3.286 1.00 91.25 80 ALA A N 1
ATOM 577 C CA . ALA A 1 80 ? 3.501 6.548 -3.713 1.00 91.25 80 ALA A CA 1
ATOM 578 C C . ALA A 1 80 ? 4.735 5.789 -4.223 1.00 91.25 80 ALA A C 1
ATOM 580 O O . ALA A 1 80 ? 5.239 6.075 -5.312 1.00 91.25 80 ALA A O 1
ATOM 581 N N . LEU A 1 81 ? 5.184 4.769 -3.486 1.00 90.62 81 LEU A N 1
ATOM 582 C CA . LEU A 1 81 ? 6.298 3.917 -3.898 1.00 90.62 81 LEU A CA 1
ATOM 583 C C . LEU A 1 81 ? 5.973 3.152 -5.190 1.00 90.62 81 LEU A C 1
ATOM 585 O O . LEU A 1 81 ? 6.792 3.115 -6.111 1.00 90.62 81 LEU A O 1
ATOM 589 N N . GLY A 1 82 ? 4.763 2.601 -5.291 1.00 89.75 82 GLY A N 1
ATOM 590 C CA . GLY A 1 82 ? 4.271 1.924 -6.487 1.00 89.75 82 GLY A CA 1
ATOM 591 C C . GLY A 1 82 ? 4.231 2.848 -7.704 1.00 89.75 82 GLY A C 1
ATOM 592 O O . GLY A 1 82 ? 4.700 2.467 -8.775 1.00 89.75 82 GLY A O 1
ATOM 593 N N . SER A 1 83 ? 3.787 4.094 -7.518 1.00 87.81 83 SER A N 1
ATOM 594 C CA . SER A 1 83 ? 3.769 5.135 -8.555 1.00 87.81 83 SER A CA 1
ATOM 595 C C . SER A 1 83 ? 5.173 5.455 -9.062 1.00 87.81 83 SER A C 1
ATOM 597 O O . SER A 1 83 ? 5.399 5.514 -10.272 1.00 87.81 83 SER A O 1
ATOM 599 N N . VAL A 1 84 ? 6.143 5.613 -8.154 1.00 88.75 84 VAL A N 1
ATOM 600 C CA . VAL A 1 84 ? 7.548 5.872 -8.510 1.00 88.75 84 VAL A CA 1
ATOM 601 C C . VAL A 1 84 ? 8.150 4.690 -9.274 1.00 88.75 84 VAL A C 1
ATOM 603 O O . VAL A 1 84 ? 8.827 4.892 -10.285 1.00 88.75 84 VAL A O 1
ATOM 606 N N . LEU A 1 85 ? 7.895 3.457 -8.829 1.00 86.50 85 LEU A N 1
ATOM 607 C CA . LEU A 1 85 ? 8.370 2.240 -9.497 1.00 86.50 85 LEU A CA 1
ATOM 608 C C . LEU A 1 85 ? 7.738 2.076 -10.885 1.00 86.50 85 LEU A C 1
ATOM 610 O O . LEU A 1 85 ? 8.447 1.835 -11.865 1.00 86.50 85 LEU A O 1
ATOM 614 N N . ALA A 1 86 ? 6.426 2.278 -10.996 1.00 85.38 86 ALA A N 1
ATOM 615 C CA . ALA A 1 86 ? 5.714 2.226 -12.264 1.00 85.38 86 ALA A CA 1
ATOM 616 C C . ALA A 1 86 ? 6.223 3.306 -13.229 1.00 85.38 86 ALA A C 1
ATOM 618 O O . ALA A 1 86 ? 6.482 3.012 -14.395 1.00 85.38 86 ALA A O 1
ATOM 619 N N . LEU A 1 87 ? 6.459 4.533 -12.758 1.00 82.38 87 LEU A N 1
ATOM 620 C CA . LEU A 1 87 ? 6.971 5.614 -13.600 1.00 82.38 87 LEU A CA 1
ATOM 621 C C . LEU A 1 87 ? 8.391 5.322 -14.105 1.00 82.38 87 LEU A C 1
ATOM 623 O O . LEU A 1 87 ? 8.646 5.456 -15.302 1.00 82.38 87 LEU A O 1
ATOM 627 N N . ARG A 1 88 ? 9.281 4.832 -13.230 1.00 80.19 88 ARG A N 1
ATOM 628 C CA . ARG A 1 88 ? 10.646 4.409 -13.603 1.00 80.19 88 ARG A CA 1
ATOM 629 C C . ARG A 1 88 ? 10.655 3.236 -14.583 1.00 80.19 88 ARG A C 1
ATOM 631 O O . ARG A 1 88 ? 11.523 3.170 -15.450 1.00 80.19 88 ARG A O 1
ATOM 638 N N . GLY A 1 89 ? 9.695 2.320 -14.470 1.00 74.50 89 GLY A N 1
ATOM 639 C CA . GLY A 1 89 ? 9.521 1.234 -15.433 1.00 74.50 89 GLY A CA 1
ATOM 640 C C . GLY A 1 89 ? 8.931 1.708 -16.770 1.00 74.50 89 GLY A C 1
ATOM 641 O O . GLY A 1 89 ? 9.329 1.213 -17.827 1.00 74.50 89 GLY A O 1
ATOM 642 N N . ARG A 1 90 ? 8.019 2.694 -16.745 1.00 67.12 90 ARG A N 1
ATOM 643 C CA . ARG A 1 90 ? 7.286 3.212 -17.917 1.00 67.12 90 ARG A CA 1
ATOM 644 C C . ARG A 1 90 ? 8.119 4.119 -18.816 1.00 67.12 90 ARG A C 1
ATOM 646 O O . ARG A 1 90 ? 7.897 4.085 -20.024 1.00 67.12 90 ARG A O 1
ATOM 653 N N . SER A 1 91 ? 9.106 4.846 -18.285 1.00 57.91 91 SER A N 1
ATOM 654 C CA . SER A 1 91 ? 10.067 5.659 -19.065 1.00 57.91 91 SER A CA 1
ATOM 655 C C . SER A 1 91 ? 10.869 4.870 -20.118 1.00 57.91 91 SER A C 1
ATOM 657 O O . SER A 1 91 ? 11.711 5.429 -20.810 1.00 57.91 91 SER A O 1
ATOM 659 N N . SER A 1 92 ? 10.601 3.572 -20.253 1.00 52.81 92 SER A N 1
ATOM 660 C CA . SER A 1 92 ? 11.236 2.653 -21.183 1.00 52.81 92 SER A CA 1
ATOM 661 C C . SER A 1 92 ? 10.294 2.060 -22.252 1.00 52.81 92 SER A C 1
ATOM 663 O O . SER A 1 92 ? 10.759 1.361 -23.146 1.00 52.81 92 SER A O 1
ATOM 665 N N . LEU A 1 93 ? 8.987 2.367 -22.209 1.00 53.25 93 LEU A N 1
ATOM 666 C CA . LEU A 1 93 ? 7.994 1.971 -23.230 1.00 53.25 93 LEU A CA 1
ATOM 667 C C . LEU A 1 93 ? 7.733 3.062 -24.283 1.00 53.25 93 LEU A C 1
ATOM 669 O O . LEU A 1 93 ? 7.033 2.826 -25.263 1.00 53.25 93 LEU A O 1
ATOM 673 N N . SER A 1 94 ? 8.303 4.255 -24.107 1.00 53.19 94 SER A N 1
ATOM 674 C CA . SER A 1 94 ? 8.223 5.355 -25.067 1.00 53.19 94 SER A CA 1
ATOM 675 C C . SER A 1 94 ? 9.363 5.301 -26.090 1.00 53.19 94 SER A C 1
ATOM 677 O O . SER A 1 94 ? 10.124 6.258 -26.219 1.00 53.19 94 SER A O 1
ATOM 679 N N . SER A 1 95 ? 9.463 4.213 -26.859 1.00 53.16 95 SER A N 1
ATOM 680 C CA . SER A 1 95 ? 10.021 4.292 -28.216 1.00 53.16 95 SER A CA 1
ATOM 681 C C . SER A 1 95 ? 8.878 4.259 -29.238 1.00 53.16 95 SER A C 1
ATOM 683 O O . SER A 1 95 ? 8.646 3.252 -29.910 1.00 53.16 95 SER A O 1
ATOM 685 N N . PRO A 1 96 ? 8.101 5.348 -29.379 1.00 53.78 96 PRO A N 1
ATOM 686 C CA . PRO A 1 96 ? 7.202 5.427 -30.505 1.00 53.78 96 PRO A CA 1
ATOM 687 C C . PRO A 1 96 ? 8.069 5.591 -31.765 1.00 53.78 96 PRO A C 1
ATOM 689 O O . PRO A 1 96 ? 8.853 6.524 -31.890 1.00 53.78 96 PRO A O 1
ATOM 692 N N . PHE A 1 97 ? 7.885 4.704 -32.737 1.00 55.91 97 PHE A N 1
ATOM 693 C CA . PHE A 1 97 ? 7.855 5.124 -34.140 1.00 55.91 97 PHE A CA 1
ATOM 694 C C . PHE A 1 97 ? 9.144 5.543 -34.888 1.00 55.91 97 PHE A C 1
ATOM 696 O O . PHE A 1 97 ? 9.020 6.082 -35.980 1.00 55.91 97 PHE A O 1
ATOM 703 N N . SER A 1 98 ? 10.370 5.242 -34.444 1.00 53.28 98 SER A N 1
ATOM 704 C CA . SER A 1 98 ? 11.577 5.632 -35.226 1.00 53.28 98 SER A CA 1
ATOM 705 C C . SER A 1 98 ? 12.037 4.668 -36.336 1.00 53.28 98 SER A C 1
ATOM 707 O O . SER A 1 98 ? 13.064 4.919 -36.958 1.00 53.28 98 SER A O 1
ATOM 709 N N . LEU A 1 99 ? 11.312 3.583 -36.634 1.00 55.16 99 LEU A N 1
ATOM 710 C CA . LEU A 1 99 ? 11.733 2.607 -37.662 1.00 55.16 99 LEU A CA 1
ATOM 711 C C . LEU A 1 99 ? 10.769 2.448 -38.849 1.00 55.16 99 LEU A C 1
ATOM 713 O O . LEU A 1 99 ? 10.961 1.554 -39.663 1.00 55.16 99 LEU A O 1
ATOM 717 N N . ARG A 1 100 ? 9.749 3.306 -38.996 1.00 57.91 100 ARG A N 1
ATOM 718 C CA . ARG A 1 100 ? 8.754 3.183 -40.085 1.00 57.91 100 ARG A CA 1
ATOM 719 C C . ARG A 1 100 ? 8.635 4.423 -40.982 1.00 57.91 100 ARG A C 1
ATOM 721 O O . ARG A 1 100 ? 7.561 4.687 -41.508 1.00 57.91 100 ARG A O 1
ATOM 728 N N . SER A 1 101 ? 9.705 5.202 -41.148 1.00 56.34 101 SER A N 1
ATOM 729 C CA . SER A 1 101 ? 9.691 6.398 -42.014 1.00 56.34 101 SER A CA 1
ATOM 730 C C . SER A 1 101 ? 10.897 6.555 -42.945 1.00 56.34 101 SER A C 1
ATOM 732 O O . SER A 1 101 ? 11.003 7.587 -43.596 1.00 56.34 101 SER A O 1
ATOM 734 N N . ARG A 1 102 ? 11.799 5.566 -43.046 1.00 54.78 102 ARG A N 1
ATOM 735 C CA . ARG A 1 102 ? 12.988 5.673 -43.917 1.00 54.78 102 ARG A CA 1
ATOM 736 C C . ARG A 1 102 ? 13.022 4.726 -45.120 1.00 54.78 102 ARG A C 1
ATOM 738 O O . ARG A 1 102 ? 14.031 4.689 -45.807 1.00 54.78 102 ARG A O 1
ATOM 745 N N . GLU A 1 103 ? 11.931 4.008 -45.382 1.00 60.75 103 GLU A N 1
ATOM 746 C CA . GLU A 1 103 ? 11.785 3.120 -46.549 1.00 60.75 103 GLU A CA 1
ATOM 747 C C . GLU A 1 103 ? 10.554 3.462 -47.404 1.00 60.75 103 GLU A C 1
ATOM 749 O O . GLU A 1 103 ? 9.797 2.576 -47.800 1.00 60.75 103 GLU A O 1
ATOM 754 N N . ARG A 1 104 ? 10.311 4.747 -47.673 1.00 57.31 104 ARG A N 1
ATOM 755 C CA . ARG A 1 104 ? 9.483 5.156 -48.814 1.00 57.31 104 ARG A CA 1
ATOM 756 C C . ARG A 1 104 ? 10.077 6.376 -49.483 1.00 57.31 104 ARG A C 1
ATOM 758 O O . ARG A 1 104 ? 10.466 7.296 -48.732 1.00 57.31 104 ARG A O 1
#

Nearest PDB structures (foldseek):
  6ezn-assembly1_E  TM=6.441E-01  e=2.569E+00  Saccharomyces cerevisiae S288C
  6w1s-assembly1_V  TM=3.969E-01  e=9.377E+00  Mus musculus

Radius of gyration: 29.79 Å; Cα contacts (8 Å, |Δi|>4): 62; chains: 1; bounding box: 62×60×72 Å

Sequence (104 aa):
MSADGGIGGELGVPPAERPAVERRGPPKPHPAIFRCGLILMVASFALYPAYAVILVLPVSVATQAKLGIAAWAVSWGAFALGSVLALRGRSSLSSPFSLRSRER

Mean predicted aligned error: 15.8 Å

pLDDT: mean 73.51, std 14.86, range [44.97, 91.25]

Secondary structure (DSSP, 8-state):
------------------------PPPPP-HHHHHHHHHHHHHHHTTHHHHHHHHHSSS-HHHHHHHHHHHHHHHHHHHHHHHHHHHHHHTTS---STTSSS--

Solvent-accessible surface area (backbone atoms only — not comparable to full-atom values): 6459 Å² total; per-residue (Å²): 141,83,90,77,86,82,93,75,90,74,82,83,71,75,80,73,78,68,74,78,75,78,72,73,65,81,75,74,65,40,69,65,44,22,51,50,9,50,51,34,37,54,52,27,57,63,49,57,65,52,54,61,52,49,72,71,47,99,61,55,69,70,54,42,51,51,52,49,52,51,52,50,53,49,28,53,50,35,31,53,52,9,49,54,33,24,49,67,21,46,77,47,72,78,74,77,76,88,83,81,76,86,88,122

Foldseek 3Di:
DDDDDDDDDDPDPPPPPPPPPPPPDQPAADVVLLVQLVVLLVVLCVCVVVLVVLVVDPDDPVVSVVVVVVSVVSSVVSNVSSVVSNVSNVVNVPPPDPPPPPPD